Protein AF-A0A3B9PNL9-F1 (afdb_monomer_lite)

pLDDT: mean 82.89, std 17.15, range [41.75, 96.94]

Structure (mmCIF, N/CA/C/O backbone):
data_AF-A0A3B9PNL9-F1
#
_entry.id   AF-A0A3B9PNL9-F1
#
loop_
_atom_site.group_PDB
_atom_site.id
_atom_site.type_symbol
_atom_site.label_atom_id
_atom_site.label_alt_id
_atom_site.label_comp_id
_atom_site.label_asym_id
_atom_site.label_entity_id
_atom_site.label_seq_id
_atom_site.pdbx_PDB_ins_code
_atom_site.Cartn_x
_atom_site.Cartn_y
_atom_site.Cartn_z
_atom_site.occupancy
_atom_site.B_iso_or_equiv
_atom_site.auth_seq_id
_atom_site.auth_comp_id
_atom_site.auth_asym_id
_atom_site.auth_atom_id
_atom_site.pdbx_PDB_model_num
ATOM 1 N N . MET A 1 1 ? 34.997 -19.078 -50.548 1.00 42.03 1 MET A N 1
ATOM 2 C CA . MET A 1 1 ? 35.534 -20.210 -51.331 1.00 42.03 1 MET A CA 1
ATOM 3 C C . MET A 1 1 ? 37.021 -19.953 -51.484 1.00 42.03 1 MET A C 1
ATOM 5 O O . MET A 1 1 ? 37.368 -18.985 -52.139 1.00 42.03 1 MET A O 1
ATOM 9 N N . CYS A 1 2 ? 37.878 -20.714 -50.803 1.00 41.75 2 CYS A N 1
ATOM 10 C CA . CYS A 1 2 ? 39.328 -20.617 -50.978 1.00 41.75 2 CYS A CA 1
ATOM 11 C C . CYS A 1 2 ? 39.784 -21.935 -51.599 1.00 41.75 2 CYS A C 1
ATOM 13 O O . CYS A 1 2 ? 39.664 -22.969 -50.948 1.00 41.75 2 CYS A O 1
ATOM 15 N N . SER A 1 3 ? 40.245 -21.903 -52.847 1.00 52.06 3 SER A N 1
ATOM 16 C CA . SER A 1 3 ? 40.979 -23.026 -53.434 1.00 52.06 3 SER A CA 1
ATOM 17 C C . SER A 1 3 ? 42.428 -22.963 -52.946 1.00 52.06 3 SER A C 1
ATOM 19 O O . SER A 1 3 ? 43.061 -21.923 -53.140 1.00 52.06 3 SER A O 1
ATOM 21 N N . PRO A 1 4 ? 42.966 -24.014 -52.305 1.00 51.12 4 PRO A N 1
ATOM 22 C CA . PRO A 1 4 ? 44.369 -24.053 -51.913 1.00 51.12 4 PRO A CA 1
ATOM 23 C C . PRO A 1 4 ? 45.246 -24.698 -53.011 1.00 51.12 4 PRO A C 1
ATOM 25 O O . PRO A 1 4 ? 44.806 -25.658 -53.643 1.00 51.12 4 PRO A O 1
ATOM 28 N N . PRO A 1 5 ? 46.479 -24.210 -53.244 1.00 52.12 5 PRO A N 1
ATOM 29 C CA . PRO A 1 5 ? 47.482 -24.894 -54.063 1.00 52.12 5 PRO A CA 1
ATOM 30 C C . PRO A 1 5 ? 48.218 -26.017 -53.297 1.00 52.12 5 PRO A C 1
ATOM 32 O O . PRO A 1 5 ? 48.318 -26.013 -52.071 1.00 52.12 5 PRO A O 1
ATOM 35 N N . GLU A 1 6 ? 48.744 -26.976 -54.059 1.00 58.06 6 GLU A N 1
ATOM 36 C CA . GLU A 1 6 ? 49.016 -28.385 -53.713 1.00 58.06 6 GLU A CA 1
ATOM 37 C C . GLU A 1 6 ? 50.275 -28.694 -52.860 1.00 58.06 6 GLU A C 1
ATOM 39 O O . GLU A 1 6 ? 50.741 -29.828 -52.847 1.00 58.06 6 GLU A O 1
ATOM 44 N N . SER A 1 7 ? 50.867 -27.748 -52.119 1.00 63.28 7 SER A N 1
ATOM 45 C CA . SER A 1 7 ? 52.200 -27.992 -51.516 1.00 63.28 7 SER A CA 1
ATOM 46 C C . SER A 1 7 ? 52.431 -27.517 -50.077 1.00 63.28 7 SER A C 1
ATOM 48 O O . SER A 1 7 ? 53.547 -27.130 -49.726 1.00 63.28 7 SER A O 1
ATOM 50 N N . TRP A 1 8 ? 51.427 -27.571 -49.195 1.00 53.03 8 TRP A N 1
ATOM 51 C CA . TRP A 1 8 ? 51.610 -27.198 -47.781 1.00 53.03 8 TRP A CA 1
ATOM 52 C C . TRP A 1 8 ? 51.726 -28.396 -46.820 1.00 53.03 8 TRP A C 1
ATOM 54 O O . TRP A 1 8 ? 50.992 -29.375 -46.957 1.00 53.03 8 TRP A O 1
ATOM 64 N N . PRO A 1 9 ? 52.613 -28.324 -45.804 1.00 49.75 9 PRO A N 1
ATOM 65 C CA . PRO A 1 9 ? 52.757 -29.370 -44.797 1.00 49.75 9 PRO A CA 1
ATOM 66 C C . PRO A 1 9 ? 51.506 -29.477 -43.907 1.00 49.75 9 PRO A C 1
ATOM 68 O O . PRO A 1 9 ? 50.921 -28.474 -43.490 1.00 49.75 9 PRO A O 1
ATOM 71 N N . LEU A 1 10 ? 51.141 -30.719 -43.562 1.00 52.25 10 LEU A N 1
ATOM 72 C CA . LEU A 1 10 ? 49.933 -31.142 -42.822 1.00 52.25 10 LEU A CA 1
ATOM 73 C C . LEU A 1 10 ? 49.679 -30.421 -41.476 1.00 52.25 10 LEU A C 1
ATOM 75 O O . LEU A 1 10 ? 48.589 -30.532 -40.914 1.00 52.25 10 LEU A O 1
ATOM 79 N N . ALA A 1 11 ? 50.646 -29.661 -40.953 1.00 48.28 11 ALA A N 1
ATOM 80 C CA . ALA A 1 11 ? 50.510 -28.880 -39.725 1.00 48.28 11 ALA A CA 1
ATOM 81 C C . ALA A 1 11 ? 49.590 -27.647 -39.872 1.00 48.28 11 ALA A C 1
ATOM 83 O O . ALA A 1 11 ? 48.968 -27.237 -38.893 1.00 48.28 11 ALA A O 1
ATOM 84 N N . LEU A 1 12 ? 49.448 -27.081 -41.078 1.00 47.50 12 LEU A N 1
ATOM 85 C CA . LEU A 1 12 ? 48.648 -25.863 -41.301 1.00 47.50 12 LEU A CA 1
ATOM 86 C C . LEU A 1 12 ? 47.153 -26.131 -41.533 1.00 47.50 12 LEU A C 1
ATOM 88 O O . LEU A 1 12 ? 46.333 -25.240 -41.319 1.00 47.50 12 LEU A O 1
ATOM 92 N N . ILE A 1 13 ? 46.768 -27.363 -41.880 1.00 50.78 13 ILE A N 1
ATOM 93 C CA . ILE A 1 13 ? 45.359 -27.729 -42.111 1.00 50.78 13 ILE A CA 1
ATOM 94 C C . ILE A 1 13 ? 44.561 -27.691 -40.792 1.00 50.78 13 ILE A C 1
ATOM 96 O O . ILE A 1 13 ? 43.428 -27.212 -40.763 1.00 50.78 13 ILE A O 1
ATOM 100 N N . ARG A 1 14 ? 45.179 -28.071 -39.661 1.00 47.34 14 ARG A N 1
ATOM 101 C CA . ARG A 1 14 ? 44.537 -28.037 -38.327 1.00 47.34 14 ARG A CA 1
ATOM 102 C C . ARG A 1 14 ? 44.338 -26.630 -37.752 1.00 47.34 14 ARG A C 1
ATOM 104 O O . ARG A 1 14 ? 43.574 -26.471 -36.801 1.00 47.34 14 ARG A O 1
ATOM 111 N N . ALA A 1 15 ? 44.997 -25.606 -38.299 1.00 43.97 15 ALA A N 1
ATOM 112 C CA . ALA A 1 15 ? 44.842 -24.229 -37.825 1.00 43.97 15 ALA A CA 1
ATOM 113 C C . ALA A 1 15 ? 43.524 -23.586 -38.301 1.00 43.97 15 ALA A C 1
ATOM 115 O O . ALA A 1 15 ? 43.026 -22.662 -37.660 1.00 43.97 15 ALA A O 1
ATOM 116 N N . CYS A 1 16 ? 42.921 -24.096 -39.381 1.00 44.16 16 CYS A N 1
ATOM 117 C CA . CYS A 1 16 ? 41.705 -23.520 -39.964 1.00 44.16 16 CYS A CA 1
ATOM 118 C C . CYS A 1 16 ? 40.407 -23.996 -39.277 1.00 44.16 16 CYS A C 1
ATOM 120 O O . CYS A 1 16 ? 39.404 -23.284 -39.288 1.00 44.16 16 CYS A O 1
ATOM 122 N N . GLU A 1 17 ? 40.414 -25.160 -38.620 1.00 45.56 17 GLU A N 1
ATOM 123 C CA . GLU A 1 17 ? 39.226 -25.696 -37.930 1.00 45.56 17 GLU A CA 1
ATOM 124 C C . GLU A 1 17 ? 38.991 -25.059 -36.553 1.00 45.56 17 GLU A C 1
ATOM 126 O O . GLU A 1 17 ? 37.857 -24.980 -36.081 1.00 45.56 17 GLU A O 1
ATOM 131 N N . ARG A 1 18 ? 40.042 -24.525 -35.917 1.00 46.91 18 ARG A N 1
ATOM 132 C CA . ARG A 1 18 ? 39.959 -23.960 -34.559 1.00 46.91 18 ARG A CA 1
ATOM 133 C C . ARG A 1 18 ? 39.394 -22.536 -34.507 1.00 46.91 18 ARG A C 1
ATOM 135 O O . ARG A 1 18 ? 39.068 -22.052 -33.428 1.00 46.91 18 ARG A O 1
ATOM 142 N N . ALA A 1 19 ? 39.234 -21.888 -35.662 1.00 47.06 19 ALA A N 1
ATOM 143 C CA . ALA A 1 19 ? 38.746 -20.513 -35.781 1.00 47.06 19 ALA A CA 1
ATOM 144 C C . ALA A 1 19 ? 37.243 -20.398 -36.111 1.00 47.06 19 ALA A C 1
ATOM 146 O O . ALA A 1 19 ? 36.714 -19.290 -36.139 1.00 47.06 19 ALA A O 1
ATOM 147 N N . ARG A 1 20 ? 36.535 -21.517 -36.341 1.00 49.88 20 ARG A N 1
ATOM 148 C CA . ARG A 1 20 ? 35.107 -21.520 -36.734 1.00 49.88 20 ARG A CA 1
ATOM 149 C C . ARG A 1 20 ? 34.122 -21.659 -35.568 1.00 49.88 20 ARG A C 1
ATOM 151 O O . ARG A 1 20 ? 32.957 -21.304 -35.705 1.00 49.88 20 ARG A O 1
ATOM 158 N N . ALA A 1 21 ? 34.592 -22.145 -34.421 1.00 51.88 21 ALA A N 1
ATOM 159 C CA . ALA A 1 21 ? 33.800 -22.267 -33.199 1.00 51.88 21 ALA A CA 1
ATOM 160 C C . ALA A 1 21 ? 33.468 -20.931 -32.485 1.00 51.88 21 ALA A C 1
ATOM 162 O O . ALA A 1 21 ? 32.342 -20.809 -31.998 1.00 51.88 21 ALA A O 1
ATOM 163 N N . PRO A 1 22 ? 34.355 -19.909 -32.412 1.00 53.91 22 PRO A N 1
ATOM 164 C CA . PRO A 1 22 ? 34.058 -18.711 -31.624 1.00 53.91 22 PRO A CA 1
ATOM 165 C C . PRO A 1 22 ? 32.977 -17.835 -32.269 1.00 53.91 22 PRO A C 1
ATOM 167 O O . PRO A 1 22 ? 32.232 -17.165 -31.563 1.00 53.91 22 PRO A O 1
ATOM 170 N N . THR A 1 23 ? 32.835 -17.862 -33.597 1.00 59.56 23 THR A N 1
ATOM 171 C CA . THR A 1 23 ? 31.868 -17.019 -34.318 1.00 59.56 23 THR A CA 1
ATOM 172 C C . THR A 1 23 ? 30.426 -17.465 -34.088 1.00 59.56 23 THR A C 1
ATOM 174 O O . THR A 1 23 ? 29.548 -16.623 -33.921 1.00 59.56 23 THR A O 1
ATOM 177 N N . VAL A 1 24 ? 30.181 -18.778 -34.023 1.00 65.00 24 VAL A N 1
ATOM 178 C CA . VAL A 1 24 ? 28.841 -19.327 -33.756 1.00 65.00 24 VAL A CA 1
ATOM 179 C C . VAL A 1 24 ? 28.418 -19.043 -32.315 1.00 65.00 24 VAL A C 1
ATOM 181 O O . VAL A 1 24 ? 27.284 -18.635 -32.089 1.00 65.00 24 VAL A O 1
ATOM 184 N N . PHE A 1 25 ? 29.332 -19.178 -31.349 1.00 65.25 25 PHE A N 1
ATOM 185 C CA . PHE A 1 25 ? 29.051 -18.858 -29.946 1.00 65.25 25 PHE A CA 1
ATOM 186 C C . PHE A 1 25 ? 28.781 -17.366 -29.720 1.00 65.25 25 PHE A C 1
ATOM 188 O O . PHE A 1 25 ? 27.857 -17.027 -28.988 1.00 65.25 25 PHE A O 1
ATOM 195 N N . VAL A 1 26 ? 29.530 -16.474 -30.376 1.00 72.44 26 VAL A N 1
ATOM 196 C CA . VAL A 1 26 ? 29.296 -15.021 -30.294 1.00 72.44 26 VAL A CA 1
ATOM 197 C C . VAL A 1 26 ? 27.971 -14.634 -30.952 1.00 72.44 26 VAL A C 1
ATOM 199 O O . VAL A 1 26 ? 27.211 -13.860 -30.375 1.00 72.44 26 VAL A O 1
ATOM 202 N N . ALA A 1 27 ? 27.648 -15.205 -32.116 1.00 73.94 27 ALA A N 1
ATOM 203 C CA . ALA A 1 27 ? 26.363 -14.974 -32.774 1.00 73.94 27 ALA A CA 1
ATOM 204 C C . ALA A 1 27 ? 25.186 -15.488 -31.928 1.00 73.94 27 ALA A C 1
ATOM 206 O O . ALA A 1 27 ? 24.179 -14.798 -31.796 1.00 73.94 27 ALA A O 1
ATOM 207 N N . LEU A 1 28 ? 25.329 -16.661 -31.304 1.00 72.19 28 LEU A N 1
ATOM 208 C CA . LEU A 1 28 ? 24.320 -17.224 -30.408 1.00 72.19 28 LEU A CA 1
ATOM 209 C C . LEU A 1 28 ? 24.160 -16.388 -29.129 1.00 72.19 28 LEU A C 1
ATOM 211 O O . LEU A 1 28 ? 23.037 -16.157 -28.700 1.00 72.19 28 LEU A O 1
ATOM 215 N N . ALA A 1 29 ? 25.252 -15.877 -28.552 1.00 73.00 29 ALA A N 1
ATOM 216 C CA . ALA A 1 29 ? 25.207 -14.978 -27.397 1.00 73.00 29 ALA A CA 1
ATOM 217 C C . ALA A 1 29 ? 24.552 -13.626 -27.730 1.00 73.00 29 ALA A C 1
ATOM 219 O O . ALA A 1 29 ? 23.772 -13.114 -26.932 1.00 73.00 29 ALA A O 1
ATOM 220 N N . LEU A 1 30 ? 24.806 -13.074 -28.922 1.00 71.06 30 LEU A N 1
ATOM 221 C CA . LEU A 1 30 ? 24.131 -11.869 -29.417 1.00 71.06 30 LEU A CA 1
ATOM 222 C C . LEU A 1 30 ? 22.634 -12.113 -29.664 1.00 71.06 30 LEU A C 1
ATOM 224 O O . LEU A 1 30 ? 21.818 -11.263 -29.324 1.00 71.06 30 LEU A O 1
ATOM 228 N N . LEU A 1 31 ? 22.263 -13.281 -30.198 1.00 68.50 31 LEU A N 1
ATOM 229 C CA . LEU A 1 31 ? 20.864 -13.677 -30.401 1.00 68.50 31 LEU A CA 1
ATOM 230 C C . LEU A 1 31 ? 20.122 -13.915 -29.076 1.00 68.50 31 LEU A C 1
ATOM 232 O O . LEU A 1 31 ? 18.956 -13.548 -28.963 1.00 68.50 31 LEU A O 1
ATOM 236 N N . LEU A 1 32 ? 20.792 -14.485 -28.069 1.00 65.38 32 LEU A N 1
ATOM 237 C CA . LEU A 1 32 ? 20.233 -14.697 -26.727 1.00 65.38 32 LEU A CA 1
ATOM 238 C C . LEU A 1 32 ? 20.170 -13.402 -25.900 1.00 65.38 32 LEU A C 1
ATOM 240 O O . LEU A 1 32 ? 19.258 -13.238 -25.096 1.00 65.38 32 LEU A O 1
ATOM 244 N N . GLY A 1 33 ? 21.099 -12.464 -26.110 1.00 63.03 33 GLY A N 1
ATOM 245 C CA . GLY A 1 33 ? 21.086 -11.142 -25.475 1.00 63.03 33 GLY A CA 1
ATOM 246 C C . GLY A 1 33 ? 20.040 -10.180 -26.050 1.00 63.03 33 GLY A C 1
ATOM 247 O O . GLY A 1 33 ? 19.783 -9.139 -25.454 1.00 63.03 33 GLY A O 1
ATOM 248 N N . LEU A 1 34 ? 19.426 -10.526 -27.188 1.00 60.47 34 LEU A N 1
ATOM 249 C CA . LEU A 1 34 ? 18.362 -9.746 -27.829 1.00 60.47 34 LEU A CA 1
ATOM 250 C C . LEU A 1 34 ? 16.964 -10.034 -27.271 1.00 60.47 34 LEU A C 1
ATOM 252 O O . LEU A 1 34 ? 15.977 -9.510 -27.792 1.00 60.47 34 LEU A O 1
ATOM 256 N N . TRP A 1 35 ? 16.845 -10.865 -26.236 1.00 65.19 35 TRP A N 1
ATOM 257 C CA . TRP A 1 35 ? 15.586 -10.957 -25.515 1.00 65.19 35 TRP A CA 1
ATOM 258 C C . TRP A 1 35 ? 15.377 -9.662 -24.737 1.00 65.19 35 TRP A C 1
ATOM 260 O O . TRP A 1 35 ? 16.201 -9.341 -23.877 1.00 65.19 35 TRP A O 1
ATOM 270 N N . PRO A 1 36 ? 14.307 -8.895 -25.025 1.00 64.81 36 PRO A N 1
ATOM 271 C CA . PRO A 1 36 ? 13.987 -7.748 -24.202 1.00 64.81 36 PRO A CA 1
ATOM 272 C C . PRO A 1 36 ? 13.803 -8.279 -22.785 1.00 64.81 36 PRO A C 1
ATOM 274 O O . PRO A 1 36 ? 12.960 -9.149 -22.550 1.00 64.81 36 PRO A O 1
ATOM 277 N N . ALA A 1 37 ? 14.620 -7.791 -21.850 1.00 65.62 37 ALA A N 1
ATOM 278 C CA . ALA A 1 37 ? 14.317 -7.947 -20.442 1.00 65.62 37 ALA A CA 1
ATOM 279 C C . ALA A 1 37 ? 12.903 -7.393 -20.276 1.00 65.62 37 ALA A C 1
ATOM 281 O O . ALA A 1 37 ? 12.685 -6.199 -20.484 1.00 65.62 37 ALA A O 1
ATOM 282 N N . GLN A 1 38 ? 11.925 -8.271 -20.045 1.00 68.44 38 GLN A N 1
ATOM 283 C CA . GLN A 1 38 ? 10.550 -7.831 -19.889 1.00 68.44 38 GLN A CA 1
ATOM 284 C C . GLN A 1 38 ? 10.512 -6.982 -18.625 1.00 68.44 38 GLN A C 1
ATOM 286 O O . GLN A 1 38 ? 10.617 -7.498 -17.512 1.00 68.44 38 GLN A O 1
ATOM 291 N N . ALA A 1 39 ? 10.461 -5.666 -18.814 1.00 74.25 39 ALA A N 1
ATOM 292 C CA . ALA A 1 39 ? 10.265 -4.736 -17.727 1.00 74.25 39 ALA A CA 1
ATOM 293 C C . ALA A 1 39 ? 8.858 -4.990 -17.190 1.00 74.25 39 ALA A C 1
ATOM 295 O O . ALA A 1 39 ? 7.874 -4.957 -17.927 1.00 74.25 39 ALA A O 1
ATOM 296 N N . ILE A 1 40 ? 8.767 -5.328 -15.909 1.00 81.06 40 ILE A N 1
ATOM 297 C CA . ILE A 1 40 ? 7.478 -5.436 -15.242 1.00 81.06 40 ILE A CA 1
ATOM 298 C C . ILE A 1 40 ? 6.987 -4.005 -15.060 1.00 81.06 40 ILE A C 1
ATOM 300 O O . ILE A 1 40 ? 7.528 -3.316 -14.206 1.00 81.06 40 ILE A O 1
ATOM 304 N N . ASP A 1 41 ? 6.004 -3.558 -15.841 1.00 87.50 41 ASP A N 1
ATOM 305 C CA . ASP A 1 41 ? 5.460 -2.192 -15.738 1.00 87.50 41 ASP A CA 1
ATOM 306 C C . ASP A 1 41 ? 4.540 -2.017 -14.525 1.00 87.50 41 ASP A C 1
ATOM 308 O O . ASP A 1 41 ? 4.489 -0.956 -13.901 1.00 87.50 41 ASP A O 1
ATOM 312 N N . ARG A 1 42 ? 3.820 -3.084 -14.163 1.00 91.06 42 ARG A N 1
ATOM 313 C CA . ARG A 1 42 ? 2.824 -3.042 -13.098 1.00 91.06 42 ARG A CA 1
ATOM 314 C C . ARG A 1 42 ? 2.817 -4.312 -12.272 1.00 91.06 42 ARG A C 1
ATOM 316 O O . ARG A 1 42 ? 2.697 -5.419 -12.791 1.00 91.06 42 ARG A O 1
ATOM 323 N N . LEU A 1 43 ? 2.856 -4.128 -10.960 1.00 92.56 43 LEU A N 1
ATOM 324 C CA . LEU A 1 43 ? 2.641 -5.173 -9.972 1.00 92.56 43 LEU A CA 1
ATOM 325 C C . LEU A 1 43 ? 1.271 -4.966 -9.337 1.00 92.56 43 LEU A C 1
ATOM 327 O O . LEU A 1 43 ? 0.962 -3.885 -8.837 1.00 92.56 43 LEU A O 1
ATOM 331 N N . SER A 1 44 ? 0.440 -6.005 -9.343 1.00 94.12 44 SER A N 1
ATOM 332 C CA . SER A 1 44 ? -0.845 -5.988 -8.650 1.00 94.12 44 SER A CA 1
ATOM 333 C C . SER A 1 44 ? -0.965 -7.175 -7.712 1.00 94.12 44 SER A C 1
ATOM 335 O O . SER A 1 44 ? -0.781 -8.315 -8.132 1.00 94.12 44 SER A O 1
ATOM 337 N N . LEU A 1 45 ? -1.335 -6.906 -6.466 1.00 94.06 45 LEU A N 1
ATOM 338 C CA . LEU A 1 45 ? -1.625 -7.913 -5.458 1.00 94.06 45 LEU A CA 1
ATOM 339 C C . LEU A 1 45 ? -3.055 -7.714 -4.966 1.00 94.06 45 LEU A C 1
ATOM 341 O O . LEU A 1 45 ? -3.460 -6.600 -4.633 1.00 94.06 45 LEU A O 1
ATOM 345 N N . ARG A 1 46 ? -3.817 -8.804 -4.892 1.00 96.31 46 ARG A N 1
ATOM 346 C CA . ARG A 1 46 ? -5.140 -8.814 -4.273 1.00 96.31 46 ARG A CA 1
ATOM 347 C C . ARG A 1 46 ? -5.131 -9.791 -3.110 1.00 96.31 46 ARG A C 1
ATOM 349 O O . ARG A 1 46 ? -4.764 -10.949 -3.279 1.00 96.31 46 ARG A O 1
ATOM 356 N N . VAL A 1 47 ? -5.552 -9.313 -1.947 1.00 95.31 47 VAL A N 1
ATOM 357 C CA . VAL A 1 47 ? -5.701 -10.118 -0.737 1.00 95.31 47 VAL A CA 1
ATOM 358 C C . VAL A 1 47 ? -7.157 -10.021 -0.310 1.00 95.31 47 VAL A C 1
ATOM 360 O O . VAL A 1 47 ? -7.660 -8.927 -0.061 1.00 95.31 47 VAL A O 1
ATOM 363 N N . ALA A 1 48 ? -7.847 -11.160 -0.281 1.00 96.06 48 ALA A N 1
ATOM 364 C CA . ALA A 1 48 ? -9.274 -11.200 0.030 1.00 96.06 48 ALA A CA 1
ATOM 365 C C . ALA A 1 48 ? -9.548 -10.728 1.463 1.00 96.06 48 ALA A C 1
ATOM 367 O O . ALA A 1 48 ? -10.428 -9.902 1.693 1.00 96.06 48 ALA A O 1
ATOM 368 N N . GLU A 1 49 ? -8.755 -11.210 2.418 1.00 95.31 49 GLU A N 1
ATOM 369 C CA . GLU A 1 49 ? -8.917 -10.870 3.823 1.00 95.31 49 GLU A CA 1
ATOM 370 C C . GLU A 1 49 ? -7.578 -10.927 4.558 1.00 95.31 49 GLU A C 1
ATOM 372 O O . GLU A 1 49 ? -6.757 -11.813 4.323 1.00 95.31 49 GLU A O 1
ATOM 377 N N . VAL A 1 50 ? -7.376 -9.977 5.468 1.00 93.00 50 VAL A N 1
ATOM 378 C CA . VAL A 1 50 ? -6.343 -10.038 6.505 1.00 93.00 50 VAL A CA 1
ATOM 379 C C . VAL A 1 50 ? -7.050 -9.888 7.837 1.00 93.00 50 VAL A C 1
ATOM 381 O O . VAL A 1 50 ? -7.672 -8.859 8.097 1.00 93.00 50 VAL A O 1
ATOM 384 N N . SER A 1 51 ? -6.951 -10.913 8.675 1.00 93.75 51 SER A N 1
ATOM 385 C CA . SER A 1 51 ? -7.592 -10.945 9.985 1.00 93.75 51 SER A CA 1
ATOM 386 C C . SER A 1 51 ? -6.538 -11.016 11.083 1.00 93.75 51 SER A C 1
ATOM 388 O O . SER A 1 51 ? -5.623 -11.837 11.038 1.00 93.75 51 SER A O 1
ATOM 390 N N . ASN A 1 52 ? -6.659 -10.124 12.057 1.00 89.38 52 ASN A N 1
ATOM 391 C CA . ASN A 1 52 ? -5.817 -10.023 13.236 1.00 89.38 52 ASN A CA 1
ATOM 392 C C . ASN A 1 52 ? -6.723 -9.797 14.463 1.00 89.38 52 ASN A C 1
ATOM 394 O O . ASN A 1 52 ? -7.779 -9.178 14.327 1.00 89.38 52 ASN A O 1
ATOM 398 N N . PRO A 1 53 ? -6.333 -10.231 15.676 1.00 90.00 53 PRO A N 1
ATOM 399 C CA . PRO A 1 53 ? -7.110 -9.963 16.889 1.00 90.00 53 PRO A CA 1
ATOM 400 C C . PRO A 1 53 ? -7.516 -8.493 17.098 1.00 90.00 53 PRO A C 1
ATOM 402 O O . PRO A 1 53 ? -8.570 -8.231 17.669 1.00 90.00 53 PRO A O 1
ATOM 405 N N . ALA A 1 54 ? -6.709 -7.531 16.636 1.00 90.12 54 ALA A N 1
ATOM 406 C CA . ALA A 1 54 ? -6.997 -6.104 16.782 1.00 90.12 54 ALA A CA 1
ATOM 407 C C . ALA A 1 54 ? -7.786 -5.493 15.605 1.00 90.12 54 ALA A C 1
ATOM 409 O O . ALA A 1 54 ? -8.432 -4.455 15.774 1.00 90.12 54 ALA A O 1
ATOM 410 N N . PHE A 1 55 ? -7.728 -6.091 14.410 1.00 93.50 55 PHE A N 1
ATOM 411 C CA . PHE A 1 55 ? -8.338 -5.526 13.205 1.00 93.50 55 PHE A CA 1
ATOM 412 C C . PHE A 1 55 ? -8.594 -6.567 12.109 1.00 93.50 55 PHE A C 1
ATOM 414 O O . PHE A 1 55 ? -7.909 -7.579 12.011 1.00 93.50 55 PHE A O 1
ATOM 421 N N . ALA A 1 56 ? -9.536 -6.269 11.216 1.00 95.31 56 ALA A N 1
ATOM 422 C CA . ALA A 1 56 ? -9.795 -7.050 10.011 1.00 95.31 56 ALA A CA 1
ATOM 423 C C . ALA A 1 56 ? -9.883 -6.139 8.782 1.00 95.31 56 ALA A C 1
ATOM 425 O O . ALA A 1 56 ? -10.563 -5.112 8.807 1.00 95.31 56 ALA A O 1
ATOM 426 N N . LEU A 1 57 ? -9.213 -6.526 7.703 1.00 95.94 57 LEU A N 1
ATOM 427 C CA . LEU A 1 57 ? -9.199 -5.850 6.408 1.00 95.94 57 LEU A CA 1
ATOM 428 C C . LEU A 1 57 ? -9.825 -6.774 5.361 1.00 95.94 57 LEU A C 1
ATOM 430 O O . LEU A 1 57 ? -9.471 -7.949 5.302 1.00 95.94 57 LEU A O 1
ATOM 434 N N . GLN A 1 58 ? -10.714 -6.248 4.523 1.00 96.88 58 GLN A N 1
ATOM 435 C CA . GLN A 1 58 ? -11.393 -7.000 3.463 1.00 96.88 58 GLN A CA 1
ATOM 436 C C . GLN A 1 58 ? -11.179 -6.338 2.101 1.00 96.88 58 GLN A C 1
ATOM 438 O O . GLN A 1 58 ? -11.201 -5.106 1.989 1.00 96.88 58 GLN A O 1
ATOM 443 N N . ASP A 1 59 ? -10.998 -7.180 1.084 1.00 96.56 59 ASP A N 1
ATOM 444 C CA . ASP A 1 59 ? -10.794 -6.822 -0.321 1.00 96.56 59 ASP A CA 1
ATOM 445 C C . ASP A 1 59 ? -9.671 -5.798 -0.512 1.00 96.56 59 ASP A C 1
ATOM 447 O O . ASP A 1 59 ? -9.867 -4.684 -1.012 1.00 96.56 59 ASP A O 1
ATOM 451 N N . ILE A 1 60 ? -8.468 -6.188 -0.092 1.00 96.44 60 ILE A N 1
ATOM 452 C CA . ILE A 1 60 ? -7.263 -5.378 -0.224 1.00 96.44 60 ILE A CA 1
ATOM 453 C C . ILE A 1 60 ? -6.738 -5.516 -1.649 1.00 96.44 60 ILE A C 1
ATOM 455 O O . ILE A 1 60 ? -6.536 -6.619 -2.163 1.00 96.44 60 ILE A O 1
ATOM 459 N N . GLN A 1 61 ? -6.480 -4.384 -2.285 1.00 96.94 61 GLN A N 1
ATOM 460 C CA . GLN A 1 61 ? -5.893 -4.300 -3.611 1.00 96.94 61 GLN A CA 1
ATOM 461 C C . GLN A 1 61 ? -4.699 -3.366 -3.549 1.00 96.94 61 GLN A C 1
ATOM 463 O O . GLN A 1 61 ? -4.832 -2.210 -3.156 1.00 96.94 61 GLN A O 1
ATOM 468 N N . VAL A 1 62 ? -3.542 -3.868 -3.948 1.00 94.75 62 VAL A N 1
ATOM 469 C CA . VAL A 1 62 ? -2.305 -3.104 -4.061 1.00 94.75 62 VAL A CA 1
ATOM 470 C C . VAL A 1 62 ? -1.931 -3.071 -5.531 1.00 94.75 62 VAL A C 1
ATOM 472 O O . VAL A 1 62 ? -1.864 -4.116 -6.174 1.00 94.75 62 VAL A O 1
ATOM 475 N N . ALA A 1 63 ? -1.701 -1.881 -6.066 1.00 95.56 63 ALA A N 1
ATOM 476 C CA . ALA A 1 63 ? -1.145 -1.673 -7.391 1.00 95.56 63 ALA A CA 1
ATOM 477 C C . ALA A 1 63 ? 0.112 -0.818 -7.257 1.00 95.56 63 ALA A C 1
ATOM 479 O O . ALA A 1 63 ? 0.085 0.203 -6.575 1.00 95.56 63 ALA A O 1
ATOM 480 N N . PHE A 1 64 ? 1.193 -1.239 -7.897 1.00 94.94 64 PHE A N 1
ATOM 481 C CA . PHE A 1 64 ? 2.449 -0.511 -7.977 1.00 94.94 64 PHE A CA 1
ATOM 482 C C . PHE A 1 64 ? 2.844 -0.388 -9.445 1.00 94.94 64 PHE A C 1
ATOM 484 O O . PHE A 1 64 ? 2.954 -1.399 -10.139 1.00 94.94 64 PHE A O 1
ATOM 491 N N . GLU A 1 65 ? 3.022 0.843 -9.903 1.00 93.62 65 GLU A N 1
ATOM 492 C CA . GLU A 1 65 ? 3.445 1.179 -11.260 1.00 93.62 65 GLU A CA 1
ATOM 493 C C . GLU A 1 65 ? 4.956 1.443 -11.211 1.00 93.62 65 GLU A C 1
ATOM 495 O O . GLU A 1 65 ? 5.400 2.464 -10.682 1.00 93.62 65 GLU A O 1
ATOM 500 N N . THR A 1 66 ? 5.771 0.514 -11.714 1.00 87.56 66 THR A N 1
ATOM 501 C CA . THR A 1 66 ? 7.244 0.597 -11.609 1.00 87.56 66 THR A CA 1
ATOM 502 C C . THR A 1 66 ? 7.806 1.787 -12.382 1.00 87.56 66 THR A C 1
ATOM 504 O O . THR A 1 66 ? 8.784 2.387 -11.942 1.00 87.56 66 THR A O 1
ATOM 507 N N . GLY A 1 67 ? 7.180 2.153 -13.506 1.00 87.88 67 GLY A N 1
ATOM 508 C CA . GLY A 1 67 ? 7.628 3.254 -14.360 1.00 87.88 67 GLY A CA 1
ATOM 509 C C . GLY A 1 67 ? 7.445 4.638 -13.733 1.00 87.88 67 GLY A C 1
ATOM 510 O O . GLY A 1 67 ? 8.318 5.492 -13.873 1.00 87.88 67 GLY A O 1
ATOM 511 N N . SER A 1 68 ? 6.334 4.872 -13.027 1.00 90.38 68 SER A N 1
ATOM 512 C CA . SER A 1 68 ? 6.069 6.150 -12.346 1.00 90.38 68 SER A CA 1
ATOM 513 C C . SER A 1 68 ? 6.502 6.159 -10.880 1.00 90.38 68 SER A C 1
ATOM 515 O O . SER A 1 68 ? 6.639 7.230 -10.292 1.00 90.38 68 SER A O 1
ATOM 517 N N . GLY A 1 69 ? 6.703 4.983 -10.279 1.00 92.44 69 GLY A N 1
ATOM 518 C CA . GLY A 1 69 ? 6.893 4.846 -8.840 1.00 92.44 69 GLY A CA 1
ATOM 519 C C . GLY A 1 69 ? 5.625 5.163 -8.045 1.00 92.44 69 GLY A C 1
ATOM 520 O O . GLY A 1 69 ? 5.716 5.448 -6.856 1.00 92.44 69 GLY A O 1
ATOM 521 N N . GLU A 1 70 ? 4.438 5.148 -8.656 1.00 95.38 70 GLU A N 1
ATOM 522 C CA . GLU A 1 70 ? 3.184 5.333 -7.922 1.00 95.38 70 GLU A CA 1
ATOM 523 C C . GLU A 1 70 ? 2.709 4.007 -7.313 1.00 95.38 70 GLU A C 1
ATOM 525 O O . GLU A 1 70 ? 2.761 2.952 -7.947 1.00 95.38 70 GLU A O 1
ATOM 530 N N . ALA A 1 71 ? 2.176 4.064 -6.090 1.00 96.06 71 ALA A N 1
ATOM 531 C CA . ALA A 1 71 ? 1.470 2.945 -5.476 1.00 96.06 71 ALA A CA 1
ATOM 532 C C . ALA A 1 71 ? 0.066 3.353 -5.038 1.00 96.06 71 ALA A C 1
ATOM 534 O O . ALA A 1 71 ? -0.152 4.431 -4.483 1.00 96.06 71 ALA A O 1
ATOM 535 N N . ILE A 1 72 ? -0.898 2.462 -5.229 1.00 96.38 72 ILE A N 1
ATOM 536 C CA . ILE A 1 72 ? -2.262 2.626 -4.742 1.00 96.38 72 ILE A CA 1
ATOM 537 C C . ILE A 1 72 ? -2.618 1.394 -3.928 1.00 96.38 72 ILE A C 1
ATOM 539 O O . ILE A 1 72 ? -2.602 0.276 -4.437 1.00 96.38 72 ILE A O 1
ATOM 543 N N . VAL A 1 73 ? -2.991 1.618 -2.673 1.00 95.44 73 VAL A N 1
ATOM 544 C CA . VAL A 1 73 ? -3.576 0.599 -1.806 1.00 95.44 73 VAL A CA 1
ATOM 545 C C . VAL A 1 73 ? -5.037 0.955 -1.596 1.00 95.44 73 VAL A C 1
ATOM 547 O O . VAL A 1 73 ? -5.360 2.062 -1.174 1.00 95.44 73 VAL A O 1
ATOM 550 N N . SER A 1 74 ? -5.935 0.034 -1.914 1.00 96.69 74 SER A N 1
ATOM 551 C CA . SER A 1 74 ? -7.367 0.168 -1.657 1.00 96.69 74 SER A CA 1
ATOM 552 C C . SER A 1 74 ? -7.827 -0.957 -0.745 1.00 96.69 74 SER A C 1
ATOM 554 O O . SER A 1 74 ? -7.439 -2.104 -0.944 1.00 96.69 74 SER A O 1
ATOM 556 N N . VAL A 1 75 ? -8.655 -0.633 0.240 1.00 96.75 75 VAL A N 1
ATOM 557 C CA . VAL A 1 75 ? -9.284 -1.594 1.147 1.00 96.75 75 VAL A CA 1
ATOM 558 C C . VAL A 1 75 ? -10.772 -1.281 1.174 1.00 96.75 75 VAL A C 1
ATOM 560 O O . VAL A 1 75 ? -11.169 -0.177 1.553 1.00 96.75 75 VAL A O 1
ATOM 563 N N . ALA A 1 76 ? -11.610 -2.241 0.782 1.00 96.50 76 ALA A N 1
ATOM 564 C CA . ALA A 1 76 ? -13.054 -2.015 0.753 1.00 96.50 76 ALA A CA 1
ATOM 565 C C . ALA A 1 76 ? -13.621 -1.821 2.163 1.00 96.50 76 ALA A C 1
ATOM 567 O O . ALA A 1 76 ? -14.515 -0.998 2.379 1.00 96.50 76 ALA A O 1
ATOM 568 N N . ARG A 1 77 ? -13.093 -2.566 3.141 1.00 95.88 77 ARG A N 1
ATOM 569 C CA . A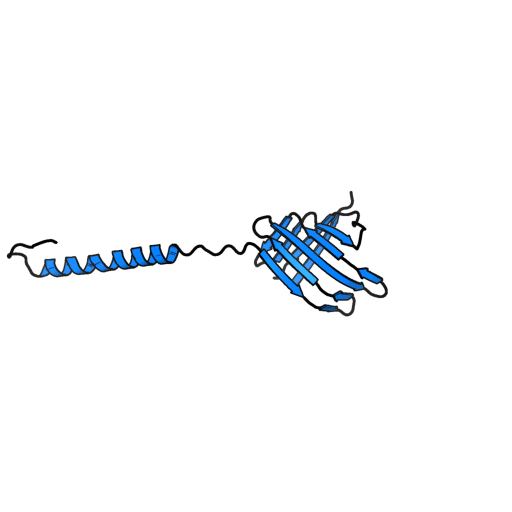RG A 1 77 ? -13.530 -2.475 4.535 1.00 95.88 77 ARG A CA 1
ATOM 570 C C . ARG A 1 77 ? -12.391 -2.731 5.512 1.00 95.88 77 ARG A C 1
ATOM 572 O O . ARG A 1 77 ? -11.705 -3.740 5.413 1.00 95.88 77 ARG A O 1
ATOM 579 N N . LEU A 1 78 ? -12.259 -1.852 6.499 1.00 94.88 78 LEU A N 1
ATOM 580 C CA . LEU A 1 78 ? -11.422 -2.031 7.683 1.00 94.88 78 LEU A CA 1
ATOM 581 C C . LEU A 1 78 ? -12.323 -2.029 8.915 1.00 94.88 78 LEU A C 1
ATOM 583 O O . LEU A 1 78 ? -13.106 -1.101 9.113 1.00 94.88 78 LEU A O 1
ATOM 587 N N . ARG A 1 79 ? -12.190 -3.043 9.762 1.00 94.88 79 ARG A N 1
ATOM 588 C CA . ARG A 1 79 ? -12.791 -3.088 11.093 1.00 94.88 79 ARG A CA 1
ATOM 589 C C . ARG A 1 79 ? -11.682 -3.052 12.133 1.00 94.88 79 ARG A C 1
ATOM 591 O O . ARG A 1 79 ? -10.765 -3.860 12.059 1.00 94.88 79 ARG A O 1
ATOM 598 N N . ALA A 1 80 ? -11.781 -2.145 13.095 1.00 93.25 80 ALA A N 1
ATOM 599 C CA . ALA A 1 80 ? -10.883 -2.062 14.242 1.00 93.25 80 ALA A CA 1
ATOM 600 C C . ALA A 1 80 ? -11.722 -1.788 15.497 1.00 93.25 80 ALA A C 1
ATOM 602 O O . ALA A 1 80 ? -12.263 -0.691 15.667 1.00 93.25 80 ALA A O 1
ATOM 603 N N . GLY A 1 81 ? -11.891 -2.812 16.339 1.00 90.38 81 GLY A N 1
ATOM 604 C CA . GLY A 1 81 ? -12.899 -2.806 17.404 1.00 90.38 81 GLY A CA 1
ATOM 605 C C . GLY A 1 81 ? -14.305 -2.537 16.850 1.00 90.38 81 GLY A C 1
ATOM 606 O O . GLY A 1 81 ? -14.711 -3.132 15.852 1.00 90.38 81 GLY A O 1
ATOM 607 N N . GLU A 1 82 ? -15.010 -1.579 17.454 1.00 90.50 82 GLU A N 1
ATOM 608 C CA . GLU A 1 82 ? -16.352 -1.139 17.033 1.00 90.50 82 GLU A CA 1
ATOM 609 C C . GLU A 1 82 ? -16.346 -0.236 15.788 1.00 90.50 82 GLU A C 1
ATOM 611 O O . GLU A 1 82 ? -17.393 0.053 15.204 1.00 90.50 82 GLU A O 1
ATOM 616 N N . ARG A 1 83 ? -15.175 0.252 15.358 1.00 93.12 83 ARG A N 1
ATOM 617 C CA . ARG A 1 83 ? -15.084 1.164 14.215 1.00 93.12 83 ARG A CA 1
ATOM 618 C C . ARG A 1 83 ? -15.017 0.377 12.917 1.00 93.12 83 ARG A C 1
ATOM 620 O O . ARG A 1 83 ? -14.156 -0.484 12.742 1.00 93.12 83 ARG A O 1
ATOM 627 N N . VAL A 1 84 ? -15.889 0.733 11.978 1.00 93.88 84 VAL A N 1
ATOM 628 C CA . VAL A 1 84 ? -15.864 0.213 10.610 1.00 93.88 84 VAL A CA 1
ATOM 629 C C . VAL A 1 84 ? -15.640 1.370 9.651 1.00 93.88 84 VAL A C 1
ATOM 631 O O . VAL A 1 84 ? -16.484 2.251 9.516 1.00 93.88 84 VAL A O 1
ATOM 634 N N . LEU A 1 85 ? -14.501 1.340 8.970 1.00 93.69 85 LEU A N 1
ATOM 635 C CA . LEU A 1 85 ? -14.165 2.240 7.877 1.00 93.69 85 LEU A CA 1
ATOM 636 C C . LEU A 1 85 ? -14.387 1.513 6.550 1.00 93.69 85 LEU A C 1
ATOM 638 O O . LEU A 1 85 ? -14.176 0.302 6.438 1.00 93.69 85 LEU A O 1
ATOM 642 N N . ARG A 1 86 ? -14.844 2.257 5.547 1.00 94.81 86 ARG A N 1
ATOM 643 C CA . ARG A 1 86 ? -15.124 1.752 4.200 1.00 94.81 86 ARG A CA 1
ATOM 644 C C . ARG A 1 86 ? -14.404 2.601 3.171 1.00 94.81 86 ARG A C 1
ATOM 646 O O . ARG A 1 86 ? -14.108 3.765 3.442 1.00 94.81 8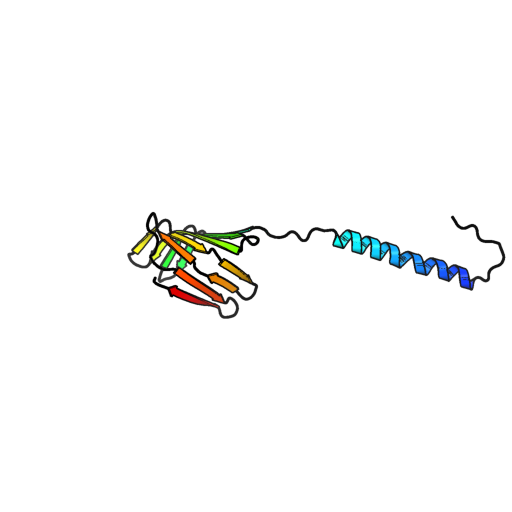6 ARG A O 1
ATOM 653 N N . ASP A 1 87 ? -14.150 2.000 2.015 1.00 95.12 87 ASP A N 1
ATOM 654 C CA . ASP A 1 87 ? -13.581 2.679 0.851 1.00 95.12 87 ASP A CA 1
ATOM 655 C C . ASP A 1 87 ? -12.298 3.439 1.205 1.00 95.12 87 ASP A C 1
ATOM 657 O O . ASP A 1 87 ? -12.137 4.627 0.917 1.00 95.12 87 ASP A O 1
ATOM 661 N N . LEU A 1 88 ? -11.395 2.740 1.895 1.00 95.62 88 LEU A N 1
ATOM 662 C CA . LEU A 1 88 ? -10.085 3.261 2.243 1.00 95.62 88 LEU A CA 1
ATOM 663 C C . LEU A 1 88 ? -9.202 3.219 1.006 1.00 95.62 88 LEU A C 1
ATOM 665 O O . LEU A 1 88 ? -9.032 2.171 0.383 1.00 95.62 88 LEU A O 1
ATOM 669 N N . ARG A 1 89 ? -8.603 4.355 0.674 1.00 96.38 89 ARG A N 1
ATOM 670 C CA . ARG A 1 89 ? -7.641 4.469 -0.412 1.00 96.38 89 ARG A CA 1
ATOM 671 C C . ARG A 1 89 ? -6.430 5.242 0.068 1.00 96.38 89 ARG A C 1
ATOM 673 O O . ARG A 1 89 ? -6.536 6.402 0.449 1.00 96.38 89 ARG A O 1
ATOM 680 N N . LEU A 1 90 ? -5.279 4.594 0.017 1.00 95.25 90 LEU A N 1
ATOM 681 C CA . LEU A 1 90 ? -3.985 5.205 0.245 1.00 95.25 90 LEU A CA 1
ATOM 682 C C . LEU A 1 90 ? -3.296 5.353 -1.107 1.00 95.25 90 LEU A C 1
ATOM 684 O O . LEU A 1 90 ? -3.044 4.366 -1.801 1.00 95.25 90 LEU A O 1
ATOM 688 N N . ARG A 1 91 ? -3.038 6.598 -1.505 1.00 96.12 91 ARG A N 1
ATOM 689 C CA . ARG A 1 91 ? -2.312 6.913 -2.733 1.00 96.12 91 ARG A CA 1
ATOM 690 C C . ARG A 1 91 ? -0.922 7.394 -2.372 1.00 96.12 91 ARG A C 1
ATOM 692 O O . ARG A 1 91 ? -0.783 8.426 -1.720 1.00 96.12 91 ARG A O 1
ATOM 699 N N . CYS A 1 92 ? 0.069 6.652 -2.836 1.00 96.50 92 CYS A N 1
ATOM 700 C CA . CYS A 1 92 ? 1.470 6.969 -2.701 1.00 96.50 92 CYS A CA 1
ATOM 701 C C . CYS A 1 92 ? 2.012 7.510 -4.029 1.00 96.50 92 CYS A C 1
ATOM 703 O O . CYS A 1 92 ? 2.104 6.745 -4.990 1.00 96.50 92 CYS A O 1
ATOM 705 N N . PRO A 1 93 ? 2.368 8.799 -4.114 1.00 95.62 93 PRO A N 1
ATOM 706 C CA . PRO A 1 93 ? 2.952 9.361 -5.329 1.00 95.62 93 PRO A CA 1
ATOM 707 C C . PRO A 1 93 ? 4.412 8.935 -5.529 1.00 95.62 93 PRO A C 1
ATOM 709 O O . PRO A 1 93 ? 4.907 8.965 -6.648 1.00 95.62 93 PRO A O 1
ATOM 712 N N . ARG A 1 94 ? 5.117 8.584 -4.443 1.00 95.00 94 ARG A N 1
ATOM 713 C CA . ARG A 1 94 ? 6.545 8.250 -4.455 1.00 95.00 94 ARG A CA 1
ATOM 714 C C . ARG A 1 94 ? 6.786 6.973 -3.663 1.00 95.00 94 ARG A C 1
ATOM 716 O O . ARG A 1 94 ? 7.093 7.024 -2.472 1.00 95.00 94 ARG A O 1
ATOM 723 N N . ALA A 1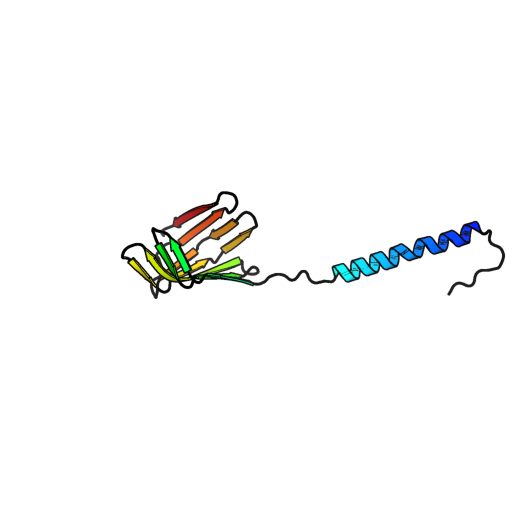 95 ? 6.626 5.840 -4.325 1.00 95.06 95 ALA A N 1
ATOM 724 C CA . ALA A 1 95 ? 6.851 4.515 -3.787 1.00 95.06 95 ALA A CA 1
ATOM 725 C C . ALA A 1 95 ? 8.088 3.858 -4.411 1.00 95.06 95 ALA A C 1
ATOM 727 O O . ALA A 1 95 ? 8.385 4.014 -5.593 1.00 95.06 95 ALA A O 1
ATOM 728 N N . MET A 1 96 ? 8.804 3.093 -3.597 1.00 93.44 96 MET A N 1
ATOM 729 C CA . MET A 1 96 ? 9.969 2.324 -4.003 1.00 93.44 96 MET A CA 1
ATOM 730 C C . MET A 1 96 ? 9.871 0.937 -3.378 1.00 93.44 96 MET A C 1
ATOM 732 O O . MET A 1 96 ? 9.736 0.802 -2.161 1.00 93.44 96 MET A O 1
ATOM 736 N N . LEU A 1 97 ? 9.921 -0.087 -4.225 1.00 90.31 97 LEU A N 1
ATOM 737 C CA . LEU A 1 97 ? 9.910 -1.486 -3.823 1.00 90.31 97 LEU A CA 1
ATOM 738 C C . LEU A 1 97 ? 11.293 -2.083 -4.098 1.00 90.31 97 LEU A C 1
ATOM 740 O O . LEU A 1 97 ? 11.802 -1.979 -5.213 1.00 90.31 97 LEU A O 1
ATOM 744 N N . SER A 1 98 ? 11.898 -2.694 -3.085 1.00 89.44 98 SER A N 1
ATOM 745 C CA . SER A 1 98 ? 13.181 -3.390 -3.174 1.00 89.44 98 SER A CA 1
ATOM 746 C C . SER A 1 98 ? 13.103 -4.757 -2.493 1.00 89.44 98 SER A C 1
ATOM 748 O O . SER A 1 98 ? 12.099 -5.105 -1.871 1.00 89.44 98 SER A O 1
ATOM 750 N N . ALA A 1 99 ? 14.178 -5.542 -2.594 1.00 88.31 99 ALA A N 1
ATOM 751 C CA . ALA A 1 99 ? 14.289 -6.809 -1.873 1.00 88.31 99 ALA A CA 1
ATOM 752 C C . ALA A 1 99 ? 14.248 -6.620 -0.343 1.00 88.31 99 ALA A C 1
ATOM 754 O O . ALA A 1 99 ? 13.750 -7.484 0.374 1.00 88.31 99 ALA A O 1
ATOM 755 N N . ASP A 1 100 ? 14.728 -5.475 0.148 1.00 89.31 100 ASP A N 1
ATOM 756 C CA . ASP A 1 100 ? 14.779 -5.166 1.578 1.00 89.31 100 ASP A CA 1
ATOM 757 C C . ASP A 1 100 ? 13.438 -4.666 2.122 1.00 89.31 100 ASP A C 1
ATOM 759 O O . ASP A 1 100 ? 13.197 -4.716 3.334 1.00 89.31 100 ASP A O 1
ATOM 763 N N . GLY A 1 101 ? 12.551 -4.183 1.246 1.00 91.94 101 GLY A N 1
ATOM 764 C CA . GLY A 1 101 ? 11.253 -3.701 1.675 1.00 91.94 101 GLY A CA 1
ATOM 765 C C . GLY A 1 101 ? 10.541 -2.731 0.749 1.00 91.94 101 GLY A C 1
ATOM 766 O O . GLY A 1 101 ? 10.759 -2.679 -0.459 1.00 91.94 101 GLY A O 1
ATOM 767 N N . PHE A 1 102 ? 9.637 -1.968 1.354 1.00 92.12 102 PHE A N 1
ATOM 768 C CA . PHE A 1 102 ? 8.773 -1.009 0.685 1.00 92.12 102 PHE A CA 1
ATOM 769 C C . PHE A 1 102 ? 8.888 0.352 1.365 1.00 92.12 102 PHE A C 1
ATOM 771 O O . PHE A 1 102 ? 8.779 0.458 2.585 1.00 92.12 102 PHE A O 1
ATOM 778 N N . MET A 1 103 ? 9.083 1.398 0.573 1.00 94.75 103 MET A N 1
ATOM 779 C CA . MET A 1 103 ? 9.059 2.782 1.027 1.00 94.75 103 MET A CA 1
ATOM 780 C C . MET A 1 103 ? 8.004 3.552 0.258 1.00 94.75 103 MET A C 1
ATOM 782 O O . MET A 1 103 ? 7.882 3.404 -0.954 1.00 94.75 103 MET A O 1
ATOM 786 N N . CYS A 1 104 ? 7.280 4.408 0.957 1.00 95.00 104 CYS A N 1
ATOM 787 C CA . CYS A 1 104 ? 6.277 5.284 0.396 1.00 95.00 104 CYS A CA 1
ATOM 788 C C . CYS A 1 104 ? 6.371 6.650 1.071 1.00 95.00 104 CYS A C 1
ATOM 790 O O . CYS A 1 104 ? 6.355 6.725 2.299 1.00 95.00 104 CYS A O 1
ATOM 792 N N . ARG A 1 105 ? 6.477 7.712 0.266 1.00 95.06 105 ARG A N 1
ATOM 793 C CA . ARG A 1 105 ? 6.540 9.095 0.745 1.00 95.06 105 ARG A CA 1
ATOM 794 C C . ARG A 1 105 ? 5.349 9.924 0.291 1.00 95.06 105 ARG A C 1
ATOM 796 O O . ARG A 1 105 ? 4.870 9.747 -0.831 1.00 95.06 105 ARG A O 1
ATOM 803 N N . ASP A 1 106 ? 4.923 10.841 1.154 1.00 95.06 106 ASP A N 1
ATOM 804 C CA . ASP A 1 106 ? 3.769 11.733 0.975 1.00 95.06 106 ASP A CA 1
ATOM 805 C C . ASP A 1 106 ? 2.471 10.994 0.628 1.00 95.06 106 ASP A C 1
ATOM 807 O O . ASP A 1 106 ? 1.687 11.416 -0.232 1.00 95.06 106 ASP A O 1
ATOM 811 N N . ALA A 1 107 ? 2.234 9.851 1.263 1.00 95.56 107 ALA A N 1
ATOM 812 C CA . ALA A 1 107 ? 1.011 9.114 1.032 1.00 95.56 107 ALA A CA 1
ATOM 813 C C . ALA A 1 107 ? -0.190 9.936 1.508 1.00 95.56 107 ALA A C 1
ATOM 815 O O . ALA A 1 107 ? -0.230 10.436 2.633 1.00 95.56 107 ALA A O 1
ATOM 816 N N . SER A 1 108 ? -1.203 10.029 0.653 1.00 95.75 108 SER A N 1
ATOM 817 C CA . SER A 1 108 ? -2.491 10.609 1.018 1.00 95.75 108 SER A CA 1
ATOM 818 C C . SER A 1 108 ? -3.482 9.493 1.318 1.00 95.75 108 SER A C 1
ATOM 820 O O . SER A 1 108 ? -3.644 8.565 0.522 1.00 95.75 108 SER A O 1
ATOM 822 N N . LEU A 1 109 ? -4.146 9.584 2.469 1.00 95.12 109 LEU A N 1
ATOM 823 C CA . LEU A 1 109 ? -5.190 8.648 2.871 1.00 95.12 109 LEU A CA 1
ATOM 824 C C . LEU A 1 109 ? -6.570 9.264 2.634 1.00 95.12 109 LEU A C 1
ATOM 826 O O . LEU A 1 109 ? -6.821 10.423 2.962 1.00 95.12 109 LEU A O 1
ATOM 830 N N . GLN A 1 110 ? -7.477 8.475 2.079 1.00 95.12 110 GLN A N 1
ATOM 831 C CA . GLN A 1 110 ? -8.880 8.808 1.881 1.00 95.12 110 GLN A CA 1
ATOM 832 C C . GLN A 1 110 ? -9.750 7.676 2.432 1.00 95.12 110 GLN A C 1
ATOM 834 O O . GLN A 1 110 ? -9.379 6.508 2.332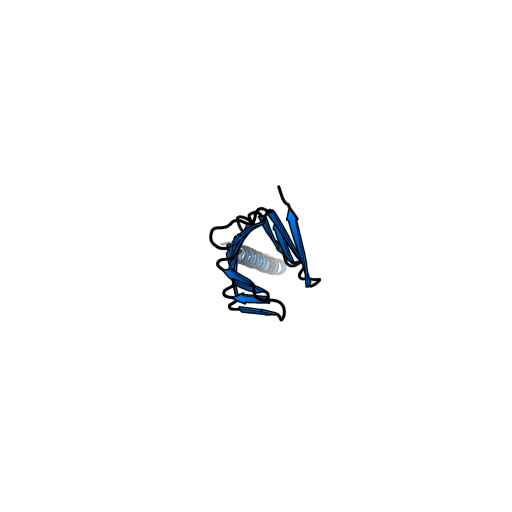 1.00 95.12 110 GLN A O 1
ATOM 839 N N . PHE A 1 111 ? -10.897 8.019 3.008 1.00 93.44 111 PHE A N 1
ATOM 840 C CA . PHE A 1 111 ? -11.939 7.083 3.430 1.00 93.44 111 PHE A CA 1
ATOM 841 C C . PHE A 1 111 ? -13.299 7.629 2.996 1.00 93.44 111 PHE A C 1
ATOM 843 O O . PHE A 1 111 ? -13.720 8.708 3.425 1.00 93.44 111 PHE A O 1
ATOM 850 N N . GLY A 1 112 ? -13.968 6.912 2.091 1.00 90.12 112 GLY A N 1
ATOM 851 C CA . GLY A 1 112 ? -15.142 7.437 1.390 1.00 90.12 112 GLY A CA 1
ATOM 852 C C . GLY A 1 112 ? -14.808 8.742 0.654 1.00 90.12 112 GLY A C 1
ATOM 853 O O . GLY A 1 112 ? -13.845 8.807 -0.108 1.00 90.12 112 GLY A O 1
ATOM 854 N N . ASN A 1 113 ? -15.562 9.812 0.923 1.00 88.44 113 ASN A N 1
ATOM 855 C CA . ASN A 1 113 ? -15.316 11.135 0.329 1.00 88.44 113 ASN A CA 1
ATOM 856 C C . ASN A 1 113 ? -14.388 12.031 1.164 1.00 88.44 113 ASN A C 1
ATOM 858 O O . ASN A 1 113 ? -14.084 13.148 0.746 1.00 88.44 113 ASN A O 1
ATOM 862 N N . GLN A 1 114 ? -13.922 11.568 2.325 1.00 92.06 114 GLN A N 1
ATOM 863 C CA . GLN A 1 114 ? -13.105 12.371 3.225 1.00 92.06 114 GLN A CA 1
ATOM 864 C C . GLN A 1 114 ? -11.622 12.055 3.038 1.00 92.06 114 GLN A C 1
ATOM 866 O O . GLN A 1 114 ? -11.199 10.902 3.109 1.00 92.06 114 GLN A O 1
ATOM 871 N N . ARG A 1 115 ? -10.816 13.093 2.805 1.00 92.44 115 ARG A N 1
ATOM 872 C CA . ARG A 1 115 ? -9.354 12.993 2.806 1.00 92.44 115 ARG A CA 1
ATOM 873 C C . ARG A 1 115 ? -8.836 13.224 4.224 1.00 92.44 115 ARG A C 1
ATOM 875 O O . ARG A 1 115 ? -9.273 14.153 4.900 1.00 92.44 115 ARG A O 1
ATOM 882 N N . PHE A 1 116 ? -7.908 12.381 4.661 1.00 91.81 116 PHE A N 1
ATOM 883 C CA . PHE A 1 116 ? -7.205 12.559 5.922 1.00 91.81 116 PHE A CA 1
ATOM 884 C C . PHE A 1 116 ? -6.311 13.807 5.835 1.00 91.81 116 PHE A C 1
ATOM 886 O O . PHE A 1 116 ? -5.580 13.945 4.851 1.00 91.81 116 PHE A O 1
ATOM 893 N N . PRO A 1 117 ? -6.349 14.720 6.819 1.00 91.81 117 PRO A N 1
ATOM 894 C CA . PRO A 1 117 ? -5.622 15.988 6.767 1.00 91.81 117 PRO A CA 1
ATOM 895 C C . PRO A 1 117 ? -4.154 15.828 7.200 1.00 91.81 117 PRO A C 1
ATOM 897 O O . PRO A 1 117 ? -3.651 16.597 8.011 1.00 91.81 117 PRO A O 1
ATOM 900 N N . ALA A 1 118 ? -3.473 14.799 6.700 1.00 92.44 118 ALA A N 1
ATOM 901 C CA . ALA A 1 118 ? -2.048 14.590 6.920 1.00 92.44 118 ALA A CA 1
ATOM 902 C C . ALA A 1 118 ? -1.446 13.817 5.748 1.00 92.44 118 ALA A C 1
ATOM 904 O O . ALA A 1 118 ? -2.133 13.027 5.089 1.00 92.44 118 ALA A O 1
ATOM 905 N N . LEU A 1 119 ? -0.154 14.025 5.531 1.00 94.44 119 LEU A N 1
ATOM 906 C CA . LEU A 1 119 ? 0.656 13.165 4.682 1.00 94.44 119 LEU A CA 1
ATOM 907 C C . LEU A 1 119 ? 1.275 12.065 5.537 1.00 94.44 119 LEU A C 1
ATOM 909 O O . LEU A 1 119 ? 1.617 12.291 6.698 1.00 94.44 119 LEU A O 1
ATOM 913 N N . LEU A 1 120 ? 1.392 10.873 4.964 1.00 95.19 120 LEU A N 1
ATOM 914 C CA . LEU A 1 120 ? 1.937 9.706 5.640 1.00 95.19 120 LEU A CA 1
ATOM 915 C C . LEU A 1 120 ? 3.201 9.240 4.925 1.00 95.19 120 LEU A C 1
ATOM 917 O O . LEU A 1 120 ? 3.173 8.994 3.721 1.00 95.19 120 LEU A O 1
ATOM 921 N N . ASP A 1 121 ? 4.273 9.041 5.675 1.00 95.19 121 ASP A N 1
ATOM 922 C CA . ASP A 1 121 ? 5.447 8.318 5.205 1.00 95.19 121 ASP A CA 1
ATOM 923 C C . ASP A 1 121 ? 5.408 6.907 5.793 1.00 95.19 121 ASP A C 1
ATOM 925 O O . ASP A 1 121 ? 5.277 6.723 7.003 1.00 95.19 121 ASP A O 1
ATOM 929 N N . LEU A 1 122 ? 5.476 5.902 4.922 1.00 93.62 122 LEU A N 1
ATOM 930 C CA . LEU A 1 122 ? 5.412 4.489 5.284 1.00 93.62 122 LEU A CA 1
ATOM 931 C C . LEU A 1 122 ? 6.702 3.800 4.853 1.00 93.62 122 LEU A C 1
ATOM 933 O O . LEU A 1 122 ? 7.068 3.825 3.677 1.00 93.62 122 LEU A O 1
ATOM 937 N N . GLN A 1 123 ? 7.349 3.119 5.791 1.00 94.56 123 GLN A N 1
ATOM 938 C CA . GLN A 1 123 ? 8.492 2.262 5.519 1.00 94.56 123 GLN A CA 1
ATOM 939 C C . GLN A 1 123 ? 8.249 0.877 6.110 1.00 94.56 123 GLN A C 1
ATOM 941 O O . GLN A 1 123 ? 7.951 0.729 7.290 1.00 94.56 123 GLN A O 1
ATOM 946 N N . ILE A 1 124 ? 8.385 -0.154 5.285 1.00 93.00 124 ILE A N 1
ATOM 947 C CA . ILE A 1 124 ? 8.285 -1.553 5.689 1.00 93.00 124 ILE A CA 1
ATOM 948 C C . ILE A 1 124 ? 9.617 -2.201 5.358 1.00 93.00 124 ILE A C 1
ATOM 950 O O . ILE A 1 124 ? 10.014 -2.227 4.197 1.00 93.00 124 ILE A O 1
ATOM 954 N N . ASN A 1 125 ? 10.297 -2.732 6.366 1.00 92.56 125 ASN A N 1
ATOM 955 C CA . ASN A 1 125 ? 11.529 -3.484 6.203 1.00 92.56 125 ASN A CA 1
ATOM 956 C C . ASN A 1 125 ? 11.221 -4.977 6.360 1.00 92.56 125 ASN A C 1
ATOM 958 O O . ASN A 1 125 ? 10.884 -5.441 7.451 1.00 92.56 125 ASN A O 1
ATOM 962 N N . LEU A 1 126 ? 11.342 -5.730 5.268 1.00 88.06 126 LEU A N 1
ATOM 963 C CA . LEU A 1 126 ? 11.002 -7.153 5.228 1.00 88.06 126 LEU A CA 1
ATOM 964 C C . LEU A 1 126 ? 12.030 -8.009 5.975 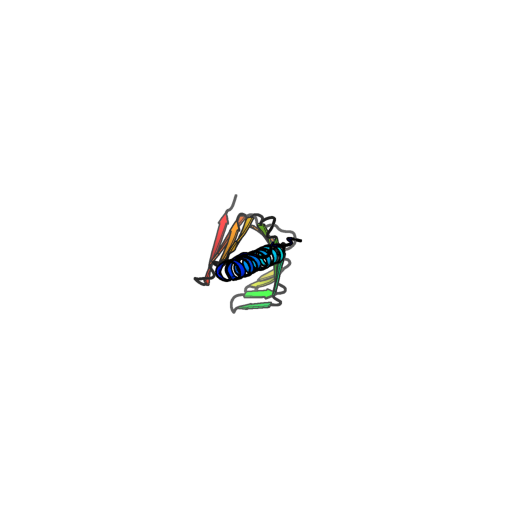1.00 88.06 126 LEU A C 1
ATOM 966 O O . LEU A 1 126 ? 11.649 -8.989 6.606 1.00 88.06 126 LEU A O 1
ATOM 970 N N . GLY A 1 127 ? 13.308 -7.614 5.974 1.00 89.75 127 GLY A N 1
ATOM 971 C CA . GLY A 1 127 ? 14.368 -8.346 6.675 1.00 89.75 127 GLY A CA 1
ATOM 972 C C . GLY A 1 127 ? 14.204 -8.358 8.199 1.00 89.75 127 GLY A C 1
ATOM 973 O O . GLY 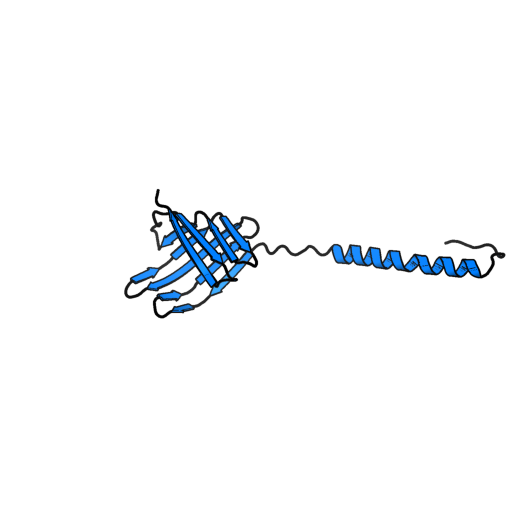A 1 127 ? 14.557 -9.335 8.852 1.00 89.75 127 GLY A O 1
ATOM 974 N N . SER A 1 128 ? 13.639 -7.293 8.772 1.00 91.19 128 SER A N 1
ATOM 975 C CA . SER A 1 128 ? 13.368 -7.189 10.214 1.00 91.19 128 SER A CA 1
ATOM 976 C C . SER A 1 128 ? 11.896 -7.357 10.593 1.00 91.19 128 SER A C 1
ATOM 978 O O . SER A 1 128 ? 11.581 -7.380 11.781 1.00 91.19 128 SER A O 1
ATOM 980 N N . GLY A 1 129 ? 10.993 -7.434 9.611 1.00 87.75 129 GLY A N 1
ATOM 981 C CA . GLY A 1 129 ? 9.545 -7.480 9.829 1.00 87.75 129 GLY A CA 1
ATOM 982 C C . GLY A 1 129 ? 8.960 -6.208 10.454 1.00 87.75 129 GLY A C 1
ATOM 983 O O . GLY A 1 129 ? 7.845 -6.238 10.972 1.00 87.75 129 GLY A O 1
ATOM 984 N N . ARG A 1 130 ? 9.701 -5.093 10.450 1.00 89.00 130 ARG A N 1
ATOM 985 C CA . ARG A 1 130 ? 9.260 -3.825 11.042 1.00 89.00 130 ARG A CA 1
ATOM 986 C C . ARG A 1 130 ? 8.536 -2.961 10.021 1.00 89.00 130 ARG A C 1
ATOM 988 O O . ARG A 1 130 ? 8.937 -2.882 8.862 1.00 89.00 130 ARG A O 1
ATOM 995 N N . ALA A 1 131 ? 7.505 -2.273 10.492 1.00 90.19 131 ALA A N 1
ATOM 996 C CA . ALA A 1 131 ? 6.805 -1.239 9.751 1.00 90.19 131 ALA A CA 1
ATOM 997 C C . ALA A 1 131 ? 6.800 0.050 10.576 1.00 90.19 131 ALA A C 1
ATOM 999 O O . ALA A 1 131 ? 6.469 0.027 11.762 1.00 90.19 131 ALA A O 1
ATOM 1000 N N . GLU A 1 132 ? 7.169 1.155 9.943 1.00 92.31 132 GLU A N 1
ATOM 1001 C CA . GLU A 1 132 ? 7.153 2.496 10.510 1.00 92.31 132 GLU A CA 1
ATOM 1002 C C . GLU A 1 132 ? 6.206 3.371 9.695 1.00 92.31 132 GLU A C 1
ATOM 1004 O O . GLU A 1 132 ? 6.215 3.349 8.462 1.00 92.31 132 GLU A O 1
ATOM 1009 N N . LEU A 1 133 ? 5.367 4.120 10.405 1.00 91.62 133 LEU A N 1
ATOM 1010 C CA . LEU A 1 133 ? 4.413 5.050 9.829 1.00 91.62 133 LEU A CA 1
ATOM 1011 C C . LEU A 1 133 ? 4.582 6.393 10.534 1.00 91.62 133 LEU A C 1
ATOM 1013 O O . LEU A 1 133 ? 4.345 6.493 11.738 1.00 91.62 133 LEU A O 1
ATOM 1017 N N . VAL A 1 134 ? 4.954 7.418 9.778 1.00 93.69 134 VAL A N 1
ATOM 1018 C CA . VAL A 1 134 ? 5.083 8.790 10.270 1.00 93.69 134 VAL A CA 1
ATOM 1019 C C . VAL A 1 134 ? 3.988 9.632 9.634 1.00 93.69 134 VAL A C 1
ATOM 1021 O O . VAL A 1 134 ? 3.771 9.564 8.427 1.00 93.69 134 VAL A O 1
ATOM 1024 N N . ALA A 1 135 ? 3.279 10.412 10.446 1.00 93.44 135 ALA A N 1
ATOM 1025 C CA . ALA A 1 135 ? 2.257 11.336 9.974 1.00 93.44 135 ALA A CA 1
ATOM 1026 C C . ALA A 1 135 ? 2.740 12.778 10.134 1.00 93.44 135 ALA A C 1
ATOM 1028 O O . ALA A 1 135 ? 3.142 13.183 11.225 1.00 93.44 135 ALA A O 1
ATOM 1029 N N . SER A 1 136 ? 2.647 13.546 9.053 1.00 91.50 136 SER A N 1
ATOM 1030 C CA . SER A 1 136 ? 2.999 14.962 9.006 1.00 91.50 136 SER A CA 1
ATOM 1031 C C . SER A 1 136 ? 1.735 15.787 8.792 1.00 91.50 136 SER A C 1
ATOM 1033 O O . SER A 1 136 ? 1.041 15.635 7.782 1.00 91.50 136 SER A O 1
ATOM 1035 N N . PHE A 1 137 ? 1.433 16.648 9.762 1.00 87.19 137 PHE A N 1
ATOM 1036 C CA . PHE A 1 137 ? 0.303 17.575 9.727 1.00 87.19 137 PHE A CA 1
ATOM 1037 C C . PHE A 1 137 ? 0.799 18.935 9.231 1.00 87.19 137 PHE A C 1
ATOM 1039 O O . PHE A 1 137 ? 1.842 19.408 9.686 1.00 87.19 137 PHE A O 1
ATOM 1046 N N . GLY A 1 138 ? 0.083 19.508 8.265 1.00 68.06 138 GLY A N 1
ATOM 1047 C CA . GLY A 1 138 ? 0.330 20.861 7.758 1.00 68.06 138 GLY A CA 1
ATOM 1048 C C . GLY A 1 138 ? -0.436 21.922 8.528 1.00 68.06 138 GLY A C 1
ATOM 1049 O O . GLY A 1 138 ? -1.415 21.556 9.219 1.00 68.06 138 GLY A O 1
#

Sequence (138 aa):
MCSPPESWPLALIRACERARAPTVFVALALLLGLWPAQAIDRLSLRVAEVSNPAFALQDIQVAFETGSGEAIVSVARLRAGERVLRDLRLRCPRAMLSADGFMCRDASLQFGNQRFPALLDLQINLGSGRAELVASFG

Secondary structure (DSSP, 8-state):
--PPPS---TTTHHHHHTTSHHHHHHHHHHHHHTS------EEEEEEEEEEETTEEEEEEEEEEETTTTEEEEEEEEEEETTEEEEEEEEEESEEEE-SSEEEEEEEEEEETTEEEEEEEEEEEETTTTEEEEEEE--

Foldseek 3Di:
DDDDDDDDDPPVVVVVVVPPVVVVVVVVVVVVVPPPPPPPQKDKDWDQWDDDPQKIFGTWIWMAGPVQQKIKIWTQWMDGPPDIFGGKIWIFRHWDQDPQWIWGWQIWIDTDPDTDQWGWTWTAGPVVRDIDIDTGHD

Radius of gyration: 29.34 Å; chains: 1; bounding box: 69×52×72 Å